Protein AF-A0A2N2NAR3-F1 (afdb_monomer)

Mean predicted aligned error: 3.99 Å

Solvent-accessible surface area (backbone atoms only — not comparable to full-atom values): 5912 Å² total; per-residue (Å²): 102,69,66,62,41,51,54,21,47,50,38,32,53,51,41,52,50,54,52,52,49,44,69,73,75,51,55,71,66,65,55,48,51,53,36,66,71,35,72,66,38,42,52,52,50,50,54,52,51,53,50,44,51,58,52,33,52,50,48,46,59,19,38,78,52,68,68,65,28,52,54,52,39,53,41,26,76,73,54,37,62,36,38,51,17,48,52,51,29,53,38,53,63,73,20,79,73,38,68,64,39,42,67,31,38,72,61,53,76,82,128

Sequence (111 aa):
MKLAKIISFLGILAMTGVISWAFISGDFVSEGAILLAMPWGIVSMVDLYVGFILFSMWIVYREKAVLPSIIWVFLMLTLGFFTGSLYTFIALQKSGGSWQQFWHGKRLKNK

Radius of gyration: 16.2 Å; Cα contacts (8 Å, |Δi|>4): 90; chains: 1; bounding box: 33×26×46 Å

Structure (mmCIF, N/CA/C/O backbone):
data_AF-A0A2N2NAR3-F1
#
_entry.id   AF-A0A2N2NAR3-F1
#
loop_
_atom_site.group_PDB
_atom_site.id
_atom_site.type_symbol
_atom_site.label_atom_id
_atom_site.label_alt_id
_atom_site.label_comp_id
_atom_site.label_asym_id
_atom_site.label_entity_id
_atom_site.label_seq_id
_atom_site.pdbx_PDB_ins_code
_atom_site.Cartn_x
_atom_site.Cartn_y
_atom_site.Cartn_z
_atom_site.occupancy
_atom_site.B_iso_or_equiv
_atom_site.auth_seq_id
_atom_site.auth_comp_id
_atom_site.auth_asym_id
_atom_site.auth_atom_id
_atom_site.pdbx_PDB_model_num
ATOM 1 N N . MET A 1 1 ? 1.718 -0.682 21.182 1.00 85.69 1 MET A N 1
ATOM 2 C CA . MET A 1 1 ? 1.565 -0.547 19.709 1.00 85.69 1 MET A CA 1
ATOM 3 C C . MET A 1 1 ? 2.311 0.650 19.088 1.00 85.69 1 MET A C 1
ATOM 5 O O . MET A 1 1 ? 2.154 0.881 17.896 1.00 85.69 1 MET A O 1
ATOM 9 N N . LYS A 1 2 ? 3.130 1.417 19.837 1.00 90.81 2 LYS A N 1
ATOM 10 C CA . LYS A 1 2 ? 3.840 2.600 19.299 1.00 90.81 2 LYS A CA 1
ATOM 11 C C . LYS A 1 2 ? 4.803 2.244 18.156 1.00 90.81 2 LYS A C 1
ATOM 13 O O . LYS A 1 2 ? 4.771 2.902 17.127 1.00 90.81 2 LYS A O 1
ATOM 18 N N . LEU A 1 3 ? 5.562 1.156 18.304 1.00 94.12 3 LEU A N 1
ATOM 19 C CA . LEU A 1 3 ? 6.486 0.679 17.271 1.00 94.12 3 LEU A CA 1
ATOM 20 C C . LEU A 1 3 ? 5.776 0.383 15.939 1.00 94.12 3 LEU A C 1
ATOM 22 O O . LEU A 1 3 ? 6.199 0.875 14.904 1.00 94.12 3 LEU A O 1
ATOM 26 N N . ALA A 1 4 ? 4.644 -0.329 15.966 1.00 93.38 4 ALA A N 1
ATOM 27 C CA . ALA A 1 4 ? 3.867 -0.623 14.759 1.00 93.38 4 ALA A CA 1
ATOM 28 C C . ALA A 1 4 ? 3.354 0.650 14.056 1.00 93.38 4 ALA A C 1
ATOM 30 O O . ALA A 1 4 ? 3.319 0.712 12.827 1.00 93.38 4 ALA A O 1
ATOM 31 N N . LYS A 1 5 ? 2.986 1.690 14.822 1.00 94.19 5 LYS A N 1
ATOM 32 C CA . LYS A 1 5 ? 2.595 2.996 14.262 1.00 94.19 5 LYS A CA 1
ATOM 33 C C . LYS A 1 5 ? 3.771 3.670 13.560 1.00 94.19 5 LYS A C 1
ATOM 35 O O . LYS A 1 5 ? 3.596 4.198 12.474 1.00 94.19 5 LYS A O 1
ATOM 40 N N . ILE A 1 6 ? 4.956 3.622 14.166 1.00 96.31 6 ILE A N 1
ATOM 41 C CA . ILE A 1 6 ? 6.174 4.184 13.572 1.00 96.31 6 ILE A CA 1
ATOM 42 C C . ILE A 1 6 ? 6.526 3.434 12.286 1.00 96.31 6 ILE A C 1
ATOM 44 O O . ILE A 1 6 ? 6.723 4.072 11.262 1.00 96.31 6 ILE A O 1
ATOM 48 N N . ILE A 1 7 ? 6.532 2.098 12.308 1.00 97.19 7 ILE A N 1
ATOM 49 C CA . ILE A 1 7 ? 6.864 1.280 11.132 1.00 97.19 7 ILE A CA 1
ATOM 50 C C . ILE A 1 7 ? 5.886 1.545 9.982 1.00 97.19 7 ILE A C 1
ATOM 52 O O . ILE A 1 7 ? 6.316 1.806 8.864 1.00 97.19 7 ILE A O 1
ATOM 56 N N . SER A 1 8 ? 4.576 1.534 10.249 1.00 96.00 8 SER A N 1
ATOM 57 C CA . SER A 1 8 ? 3.574 1.825 9.211 1.00 96.00 8 SER A CA 1
ATOM 58 C C . SER A 1 8 ? 3.683 3.255 8.678 1.00 96.00 8 SER A C 1
ATOM 60 O O . SER A 1 8 ? 3.538 3.464 7.479 1.00 96.00 8 SER A O 1
ATOM 62 N N . PHE A 1 9 ? 4.008 4.233 9.525 1.00 97.06 9 PHE A N 1
ATOM 63 C CA . PHE A 1 9 ? 4.247 5.606 9.083 1.00 97.06 9 PHE A CA 1
ATOM 64 C C . PHE A 1 9 ? 5.508 5.742 8.220 1.00 97.06 9 PHE A C 1
ATOM 66 O O . PHE A 1 9 ? 5.467 6.373 7.167 1.00 97.06 9 PHE A O 1
ATOM 73 N N . LEU A 1 10 ? 6.611 5.101 8.616 1.00 97.62 10 LEU A N 1
ATOM 74 C CA . LEU A 1 10 ? 7.830 5.045 7.809 1.00 97.62 10 LEU A CA 1
ATOM 75 C C . LEU A 1 10 ? 7.578 4.366 6.460 1.00 97.62 10 LEU A C 1
ATOM 77 O O . LEU A 1 10 ? 8.103 4.829 5.455 1.00 97.62 10 LEU A O 1
ATOM 81 N N . GLY A 1 11 ? 6.726 3.337 6.418 1.00 97.06 11 GLY A N 1
ATOM 82 C CA . GLY A 1 11 ? 6.278 2.717 5.170 1.00 97.06 11 GLY A CA 1
ATOM 83 C C . GLY A 1 11 ? 5.601 3.715 4.225 1.00 97.06 11 GLY A C 1
ATOM 84 O O . GLY A 1 11 ? 5.930 3.756 3.043 1.00 97.06 11 GLY A O 1
ATOM 85 N N . ILE A 1 12 ? 4.722 4.584 4.739 1.00 97.44 12 ILE A N 1
ATOM 86 C CA . ILE A 1 12 ? 4.087 5.652 3.943 1.00 97.44 12 ILE A CA 1
ATOM 87 C C . ILE A 1 12 ? 5.143 6.617 3.390 1.00 97.44 12 ILE A C 1
ATOM 89 O O . ILE A 1 12 ? 5.105 6.948 2.204 1.00 97.44 12 ILE A O 1
ATOM 93 N N . LEU A 1 13 ? 6.090 7.057 4.225 1.00 97.81 13 LEU A N 1
ATOM 94 C CA . LEU A 1 13 ? 7.142 7.991 3.809 1.00 97.81 13 LEU A CA 1
ATOM 95 C C . LEU A 1 13 ? 8.065 7.376 2.753 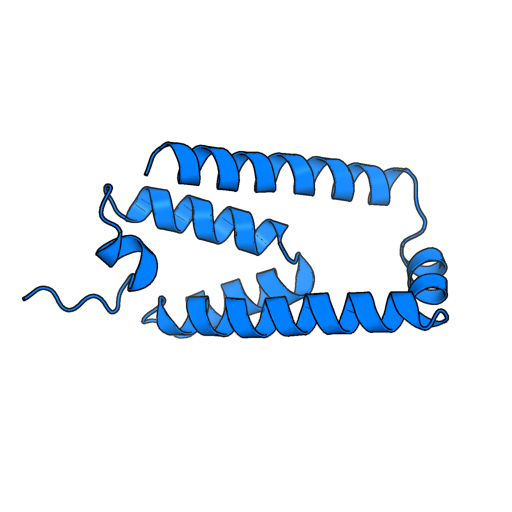1.00 97.81 13 LEU A C 1
ATOM 97 O O . LEU A 1 13 ? 8.329 8.008 1.732 1.00 97.81 13 LEU A O 1
ATOM 101 N N . ALA A 1 14 ? 8.504 6.135 2.968 1.00 97.81 14 ALA A N 1
ATOM 102 C CA . ALA A 1 14 ? 9.353 5.411 2.033 1.00 97.81 14 ALA A CA 1
ATOM 103 C C . ALA A 1 14 ? 8.655 5.228 0.681 1.00 97.81 14 ALA A C 1
ATOM 105 O O . ALA A 1 14 ? 9.224 5.589 -0.346 1.00 97.81 14 ALA A O 1
ATOM 106 N N . MET A 1 15 ? 7.401 4.754 0.683 1.00 97.19 15 MET A N 1
ATOM 107 C CA . MET A 1 15 ? 6.622 4.563 -0.543 1.00 97.19 15 MET A CA 1
ATOM 108 C C . MET A 1 15 ? 6.390 5.882 -1.281 1.00 97.19 15 MET A C 1
ATOM 110 O O . MET A 1 15 ? 6.576 5.936 -2.491 1.00 97.19 15 MET A O 1
ATOM 114 N N . THR A 1 16 ? 6.054 6.960 -0.566 1.00 97.19 16 THR A N 1
ATOM 115 C CA . THR A 1 16 ? 5.938 8.301 -1.168 1.00 97.19 16 THR A CA 1
ATOM 116 C C . THR A 1 16 ? 7.235 8.708 -1.860 1.00 97.19 16 THR A C 1
ATOM 118 O O . THR A 1 16 ? 7.201 9.162 -3.003 1.00 97.19 16 THR A O 1
ATOM 121 N N . GLY A 1 17 ? 8.375 8.528 -1.186 1.00 97.19 17 GLY A N 1
ATOM 122 C CA . GLY A 1 17 ? 9.687 8.892 -1.711 1.00 97.19 17 GLY A CA 1
ATOM 123 C C . GLY A 1 17 ? 10.044 8.127 -2.983 1.00 97.19 17 GLY A C 1
ATOM 124 O O . GLY A 1 17 ? 10.353 8.749 -3.997 1.00 97.19 17 GLY A O 1
ATOM 125 N N . VAL A 1 18 ? 9.950 6.794 -2.958 1.00 96.69 18 VAL A N 1
ATOM 126 C CA . VAL A 1 18 ? 10.330 5.961 -4.113 1.00 96.69 18 VAL A CA 1
ATOM 127 C C . VAL A 1 18 ? 9.364 6.109 -5.285 1.00 96.69 18 VAL A C 1
ATOM 129 O O . VAL A 1 18 ? 9.818 6.162 -6.421 1.00 96.69 18 VAL A O 1
ATOM 132 N N . ILE A 1 19 ? 8.055 6.247 -5.031 1.00 94.81 19 ILE A N 1
ATOM 133 C CA . ILE A 1 19 ? 7.063 6.498 -6.086 1.00 94.81 19 ILE A CA 1
ATOM 134 C C . ILE A 1 19 ? 7.339 7.851 -6.746 1.00 94.81 19 ILE A C 1
ATOM 136 O O . ILE A 1 19 ? 7.384 7.937 -7.969 1.00 94.81 19 ILE A O 1
ATOM 140 N N . SER A 1 20 ? 7.567 8.899 -5.948 1.00 96.19 20 SER A N 1
ATOM 141 C CA . SER A 1 20 ? 7.866 10.234 -6.480 1.00 96.19 20 SER A CA 1
ATOM 142 C C . SER A 1 20 ? 9.149 10.221 -7.307 1.00 96.19 20 SER A C 1
ATOM 144 O O . SER A 1 20 ? 9.174 10.744 -8.415 1.00 96.19 20 SER A O 1
ATOM 146 N N . TRP A 1 21 ? 10.203 9.580 -6.795 1.00 97.25 21 TRP A N 1
ATOM 147 C CA . TRP A 1 21 ? 11.464 9.435 -7.516 1.00 97.25 21 TRP A CA 1
ATOM 148 C C . TRP A 1 21 ? 11.292 8.693 -8.849 1.00 97.25 21 TRP A C 1
ATOM 150 O O . TRP A 1 21 ? 11.804 9.168 -9.865 1.00 97.25 21 TRP A O 1
ATOM 160 N N . ALA A 1 22 ? 10.534 7.591 -8.862 1.00 95.38 22 ALA A N 1
ATOM 161 C CA . ALA A 1 22 ? 10.263 6.807 -10.064 1.00 95.38 22 ALA A CA 1
ATOM 162 C C . ALA A 1 22 ? 9.467 7.604 -11.110 1.00 95.38 22 ALA A C 1
ATOM 164 O O . ALA A 1 22 ? 9.817 7.576 -12.282 1.00 95.38 22 ALA A O 1
ATOM 165 N N . PHE A 1 23 ? 8.455 8.379 -10.700 1.00 93.56 23 PHE A N 1
ATOM 166 C CA . PHE A 1 23 ? 7.699 9.238 -11.624 1.00 93.56 23 PHE A CA 1
ATOM 167 C C . PHE A 1 23 ? 8.509 10.414 -12.183 1.00 93.56 23 PHE A C 1
ATOM 169 O O . PHE A 1 23 ? 8.198 10.899 -13.266 1.00 93.56 23 PHE A O 1
ATOM 176 N N . ILE A 1 24 ? 9.512 10.901 -11.446 1.00 96.38 24 ILE A N 1
ATOM 177 C CA . ILE A 1 24 ? 10.376 12.003 -11.894 1.00 96.38 24 ILE A CA 1
ATOM 178 C C . ILE A 1 24 ? 11.481 11.499 -12.831 1.00 96.38 24 ILE A C 1
ATOM 180 O O . ILE A 1 24 ? 11.857 12.205 -13.763 1.00 96.38 24 ILE A O 1
ATOM 184 N N . SER A 1 25 ? 12.029 10.313 -12.557 1.00 95.06 25 SER A N 1
ATOM 185 C CA . SER A 1 25 ? 13.288 9.856 -13.165 1.00 95.06 25 SER A CA 1
ATOM 186 C C . SER A 1 25 ? 13.122 8.718 -14.170 1.00 95.06 25 SER A C 1
ATOM 188 O O . SER A 1 25 ? 14.024 8.511 -14.977 1.00 95.06 25 SER A O 1
ATOM 190 N N . GLY A 1 26 ? 12.026 7.963 -14.091 1.00 92.62 26 GLY A N 1
ATOM 191 C CA . GLY A 1 26 ? 11.806 6.752 -14.877 1.00 92.62 26 GLY A CA 1
ATOM 192 C C . GLY A 1 26 ? 10.693 6.895 -15.908 1.00 92.62 26 GLY A C 1
ATOM 193 O O . GLY A 1 26 ? 9.883 7.824 -15.871 1.00 92.62 26 GLY A O 1
ATOM 194 N N . ASP A 1 27 ? 10.636 5.928 -16.817 1.00 93.31 27 ASP A N 1
ATOM 195 C CA . ASP A 1 27 ? 9.530 5.765 -17.759 1.00 93.31 27 ASP A CA 1
ATOM 196 C C . ASP A 1 27 ? 8.710 4.535 -17.369 1.00 93.31 27 ASP A C 1
ATOM 198 O O . ASP A 1 27 ? 9.071 3.388 -17.639 1.00 93.31 27 ASP A O 1
ATOM 202 N N . PHE A 1 28 ? 7.564 4.798 -16.740 1.00 90.00 28 PHE A N 1
ATOM 203 C CA . PHE A 1 28 ? 6.675 3.768 -16.211 1.00 90.00 28 PHE A CA 1
ATOM 204 C C . PHE A 1 28 ? 6.266 2.723 -17.258 1.00 90.00 28 PHE A C 1
ATOM 206 O O . PHE A 1 28 ? 6.128 1.543 -16.931 1.00 90.00 28 PHE A O 1
ATOM 213 N N . VAL A 1 29 ? 6.052 3.136 -18.511 1.00 92.19 29 VAL A N 1
ATOM 214 C CA . VAL A 1 29 ? 5.522 2.238 -19.542 1.00 92.19 29 VAL A CA 1
ATOM 215 C C . VAL A 1 29 ? 6.627 1.346 -20.091 1.00 92.19 29 VAL A C 1
ATOM 217 O O . VAL A 1 29 ? 6.439 0.130 -20.176 1.00 92.19 29 VAL A O 1
ATOM 220 N N . SER A 1 30 ? 7.780 1.917 -20.443 1.00 94.31 30 SER A N 1
ATOM 221 C CA . SER A 1 30 ? 8.879 1.129 -21.012 1.00 94.31 30 SER A CA 1
ATOM 222 C C . SER A 1 30 ? 9.538 0.222 -19.971 1.00 94.31 30 SER A C 1
ATOM 224 O O . SER A 1 30 ? 9.748 -0.961 -20.243 1.00 94.31 30 SER A O 1
ATOM 226 N N . GLU A 1 31 ? 9.773 0.711 -18.752 1.00 93.75 31 GLU A N 1
ATOM 227 C CA . GLU A 1 31 ? 10.327 -0.098 -17.659 1.00 93.75 31 GLU A CA 1
ATOM 228 C C . GLU A 1 31 ? 9.351 -1.197 -17.218 1.00 93.75 31 GLU A C 1
ATOM 230 O O . GLU A 1 31 ? 9.755 -2.340 -16.982 1.00 93.75 31 GLU A O 1
ATOM 235 N N . GLY A 1 32 ? 8.049 -0.892 -17.187 1.00 91.44 32 GLY A N 1
ATOM 236 C CA . GLY A 1 32 ? 7.002 -1.876 -16.916 1.00 91.44 32 GLY A CA 1
ATOM 237 C C . GLY A 1 32 ? 6.964 -2.998 -17.957 1.00 91.44 32 GLY A C 1
ATOM 238 O O . GLY A 1 32 ? 6.846 -4.171 -17.600 1.00 91.44 32 GLY A O 1
ATOM 239 N N . ALA A 1 33 ? 7.129 -2.670 -19.242 1.00 95.06 33 ALA A N 1
ATOM 240 C CA . ALA A 1 33 ? 7.193 -3.670 -20.307 1.00 95.06 33 ALA A CA 1
ATOM 241 C C . ALA A 1 33 ? 8.409 -4.600 -20.156 1.00 95.06 33 ALA A C 1
ATOM 243 O O . ALA A 1 33 ? 8.284 -5.809 -20.354 1.00 95.06 33 ALA A O 1
ATOM 244 N N . ILE A 1 34 ? 9.564 -4.062 -19.747 1.00 95.44 34 ILE A N 1
ATOM 245 C CA . ILE A 1 34 ? 10.772 -4.857 -19.482 1.00 95.44 34 ILE A CA 1
ATOM 246 C C . ILE A 1 34 ? 10.540 -5.812 -18.305 1.00 95.44 34 ILE A C 1
ATOM 248 O O . ILE A 1 34 ? 10.839 -7.001 -18.423 1.00 95.44 34 ILE A O 1
ATOM 252 N N . LEU A 1 35 ? 9.952 -5.329 -17.202 1.00 94.56 35 LEU A N 1
ATOM 253 C CA . LEU A 1 35 ? 9.614 -6.161 -16.039 1.00 94.56 35 LEU A CA 1
ATOM 254 C C . LEU A 1 35 ? 8.684 -7.324 -16.407 1.00 94.56 35 LEU A C 1
ATOM 256 O O . LEU A 1 35 ? 8.872 -8.440 -15.927 1.00 94.56 35 LEU A O 1
ATOM 260 N N . LEU A 1 36 ? 7.706 -7.087 -17.281 1.00 94.88 36 LEU A N 1
ATOM 261 C CA . LEU A 1 36 ? 6.772 -8.121 -17.731 1.00 94.88 36 LEU A CA 1
ATOM 262 C C . LEU A 1 36 ? 7.374 -9.084 -18.765 1.00 94.88 36 LEU A C 1
ATOM 264 O O . LEU A 1 36 ? 6.832 -10.168 -18.961 1.00 94.88 36 LEU A O 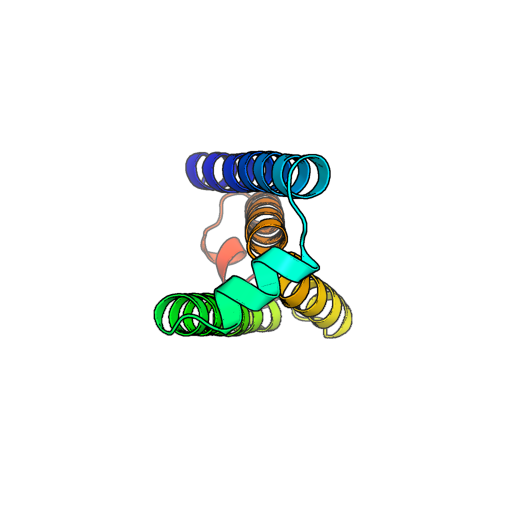1
ATOM 268 N N . ALA A 1 37 ? 8.487 -8.727 -19.408 1.00 96.50 37 ALA A N 1
ATOM 269 C CA . ALA A 1 37 ? 9.192 -9.601 -20.345 1.00 96.50 37 ALA A CA 1
ATOM 270 C C . ALA A 1 37 ? 10.177 -10.560 -19.649 1.00 96.50 37 ALA A C 1
ATOM 272 O O . ALA A 1 37 ? 10.519 -11.606 -20.202 1.00 96.50 37 ALA A O 1
ATOM 273 N N . MET A 1 38 ? 10.641 -10.226 -18.440 1.00 97.06 38 MET A N 1
ATOM 274 C CA . MET A 1 38 ? 11.594 -11.048 -17.690 1.00 97.06 38 MET A CA 1
ATOM 275 C C . MET A 1 38 ? 10.888 -12.039 -16.741 1.00 97.06 38 MET A C 1
ATOM 277 O O . MET A 1 38 ? 10.021 -11.628 -15.967 1.00 97.06 38 MET A O 1
ATOM 281 N N . PRO A 1 39 ? 11.290 -13.329 -16.693 1.00 97.44 39 PRO A N 1
ATOM 282 C CA . PRO A 1 39 ? 10.631 -14.333 -15.849 1.00 97.44 39 PRO A CA 1
ATOM 283 C C . PRO A 1 39 ? 10.540 -13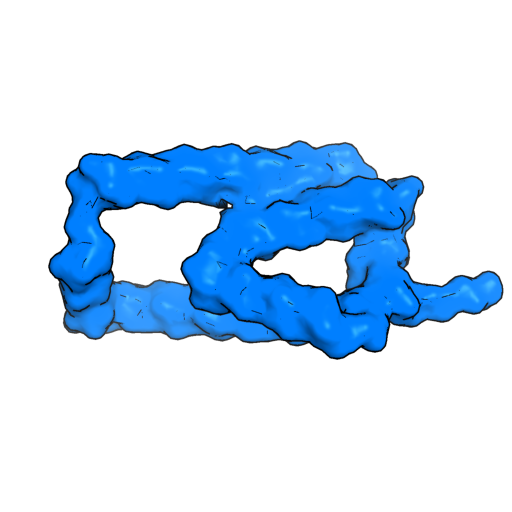.944 -14.369 1.00 97.44 39 PRO A C 1
ATOM 285 O O . PRO A 1 39 ? 9.486 -14.073 -13.752 1.00 97.44 39 PRO A O 1
ATOM 288 N N . TRP A 1 40 ? 11.624 -13.410 -13.801 1.00 97.88 40 TRP A N 1
ATOM 289 C CA . TRP A 1 40 ? 11.639 -12.959 -12.408 1.00 97.88 40 TRP A CA 1
ATOM 290 C C . TRP A 1 40 ? 10.763 -11.729 -12.162 1.00 97.88 40 TRP A C 1
ATOM 292 O O . TRP A 1 40 ? 10.189 -11.616 -11.086 1.00 97.88 40 TRP A O 1
ATOM 302 N N . GLY A 1 41 ? 10.608 -10.844 -13.148 1.00 96.38 41 GLY A N 1
ATOM 303 C CA . GLY A 1 41 ? 9.715 -9.693 -13.024 1.00 96.38 41 GLY A CA 1
ATOM 304 C C . GLY A 1 41 ? 8.250 -10.124 -12.992 1.00 96.38 41 GLY A C 1
ATOM 305 O O . GLY A 1 41 ? 7.496 -9.649 -12.145 1.00 96.38 41 GLY A O 1
ATOM 306 N N . ILE A 1 42 ? 7.871 -11.121 -13.800 1.00 96.62 42 ILE A N 1
ATOM 307 C CA . ILE A 1 42 ? 6.550 -11.762 -13.712 1.00 96.62 42 ILE A CA 1
ATOM 308 C C . ILE A 1 42 ? 6.351 -12.399 -12.330 1.00 96.62 42 ILE A C 1
ATOM 310 O O . ILE A 1 42 ? 5.315 -12.176 -11.708 1.00 96.62 42 ILE A O 1
ATOM 314 N N . VAL A 1 43 ? 7.338 -13.149 -11.819 1.00 98.00 43 VAL A N 1
ATOM 315 C CA . VAL A 1 43 ? 7.268 -13.749 -10.473 1.00 98.00 43 VAL A CA 1
ATOM 316 C C . VAL A 1 43 ? 7.055 -12.675 -9.404 1.00 98.00 43 VAL A C 1
ATOM 318 O O . VAL A 1 43 ? 6.168 -12.831 -8.571 1.00 98.00 43 VAL A O 1
ATOM 321 N N . SER A 1 44 ? 7.794 -11.564 -9.453 1.00 95.88 44 SER A N 1
ATOM 322 C CA . SER A 1 44 ? 7.619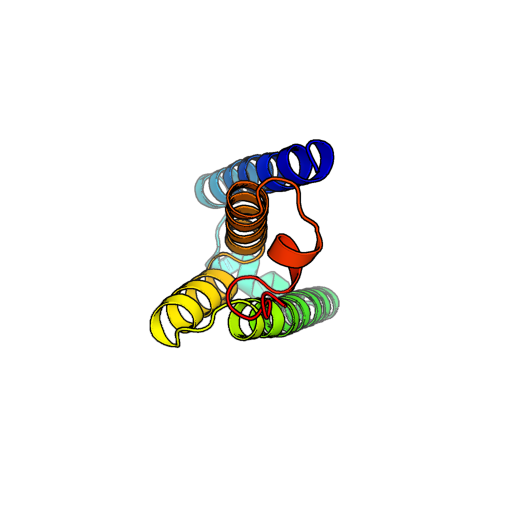 -10.448 -8.517 1.00 95.88 44 SER A CA 1
ATOM 323 C C . SER A 1 44 ? 6.248 -9.780 -8.634 1.00 95.88 44 SER A C 1
ATOM 325 O O . SER A 1 44 ? 5.670 -9.419 -7.613 1.00 95.88 44 SER A O 1
ATOM 327 N N . MET A 1 45 ? 5.698 -9.635 -9.846 1.00 95.12 45 MET A N 1
ATOM 328 C CA . MET A 1 45 ? 4.336 -9.122 -10.031 1.00 95.12 45 MET A CA 1
ATOM 329 C C . MET A 1 45 ? 3.305 -10.066 -9.414 1.00 95.12 45 MET A C 1
ATOM 331 O O . MET A 1 45 ? 2.446 -9.624 -8.654 1.00 95.12 45 MET A O 1
ATOM 335 N N . VAL A 1 46 ? 3.402 -11.367 -9.691 1.00 97.06 46 VAL A N 1
ATOM 336 C CA . VAL A 1 46 ? 2.487 -12.362 -9.118 1.00 97.06 46 VAL A CA 1
ATOM 337 C C . VAL A 1 46 ? 2.579 -12.364 -7.592 1.00 97.06 46 VAL A C 1
ATOM 339 O O . VAL A 1 46 ? 1.545 -12.278 -6.935 1.00 97.06 46 VAL A O 1
ATOM 342 N N . ASP A 1 47 ? 3.788 -12.399 -7.030 1.00 96.38 47 ASP A N 1
ATOM 343 C CA . ASP A 1 47 ? 4.022 -12.372 -5.581 1.00 96.38 47 ASP A CA 1
ATOM 344 C C . ASP A 1 47 ? 3.374 -11.141 -4.922 1.00 96.38 47 ASP A C 1
ATOM 346 O O . ASP A 1 47 ? 2.575 -11.250 -3.986 1.00 96.38 47 ASP A O 1
ATOM 350 N N . LEU A 1 48 ? 3.614 -9.962 -5.498 1.00 95.12 48 LEU A N 1
ATOM 351 C CA . LEU A 1 48 ? 3.069 -8.696 -5.024 1.00 95.12 48 LEU A CA 1
ATOM 352 C C . LEU A 1 48 ? 1.532 -8.661 -5.081 1.00 95.12 48 LEU A C 1
ATOM 354 O O . LEU A 1 48 ? 0.892 -8.302 -4.089 1.00 95.12 48 LEU A O 1
ATOM 358 N N . TYR A 1 49 ? 0.916 -9.074 -6.193 1.00 95.94 49 TYR A N 1
ATOM 359 C CA . TYR A 1 49 ? -0.546 -9.050 -6.334 1.00 95.94 49 TYR A CA 1
ATOM 360 C C . TYR A 1 49 ? -1.247 -10.129 -5.502 1.00 95.94 49 TYR A C 1
ATOM 362 O O . TYR A 1 49 ? -2.321 -9.867 -4.954 1.00 95.94 49 TYR A O 1
ATOM 370 N N . VAL A 1 50 ? -0.645 -11.310 -5.330 1.00 97.69 50 VAL A N 1
ATOM 371 C CA . VAL A 1 50 ? -1.142 -12.313 -4.374 1.00 97.69 50 VAL A CA 1
ATOM 372 C C . VAL A 1 50 ? -1.135 -11.723 -2.962 1.00 97.69 50 VAL A C 1
ATOM 374 O O . VAL 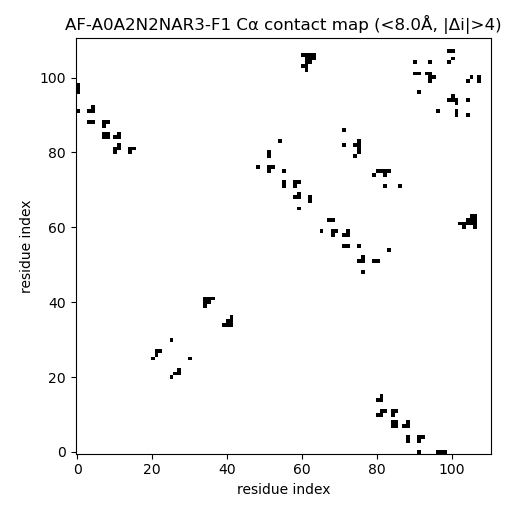A 1 50 ? -2.146 -11.800 -2.258 1.00 97.69 50 VAL A O 1
ATOM 377 N N . GLY A 1 51 ? -0.056 -11.036 -2.577 1.00 97.06 51 GLY A N 1
ATOM 378 C CA . GLY A 1 51 ? 0.015 -10.287 -1.323 1.00 97.06 51 GLY A CA 1
ATOM 379 C C . GLY A 1 51 ? -1.087 -9.228 -1.190 1.00 97.06 51 GLY A C 1
ATOM 380 O O . GLY A 1 51 ? -1.743 -9.144 -0.147 1.00 97.06 51 GLY A O 1
ATOM 381 N N . PHE A 1 52 ? -1.357 -8.455 -2.247 1.00 97.06 52 PHE A N 1
ATOM 382 C CA . PHE A 1 52 ? -2.410 -7.430 -2.246 1.00 97.06 52 PHE A CA 1
ATOM 383 C C . PHE A 1 52 ? -3.801 -8.024 -2.056 1.00 97.06 52 PHE A C 1
ATOM 385 O O . PHE A 1 52 ? -4.608 -7.454 -1.319 1.00 97.06 52 PHE A O 1
ATOM 392 N N . ILE A 1 53 ? -4.082 -9.166 -2.685 1.00 96.94 53 ILE A N 1
ATOM 393 C CA . ILE A 1 53 ? -5.361 -9.869 -2.559 1.00 96.94 53 ILE A CA 1
ATOM 394 C C . ILE A 1 53 ? -5.542 -10.389 -1.131 1.00 96.94 53 ILE A C 1
ATOM 396 O O . ILE A 1 53 ? -6.576 -10.129 -0.516 1.00 96.94 53 ILE A O 1
ATOM 400 N N . LEU A 1 54 ? -4.536 -11.063 -0.567 1.00 97.38 54 LEU A N 1
ATOM 401 C CA . LEU A 1 54 ? -4.598 -11.579 0.805 1.00 97.38 54 LEU A CA 1
ATOM 402 C C . LEU A 1 54 ? -4.772 -10.448 1.828 1.00 97.38 54 LEU A C 1
ATOM 404 O O . LEU A 1 54 ? -5.602 -10.536 2.736 1.00 97.38 54 LEU A O 1
ATOM 408 N N . PHE A 1 55 ? -4.049 -9.342 1.653 1.00 96.62 55 PHE A N 1
ATOM 409 C CA . PHE A 1 55 ? -4.203 -8.167 2.507 1.00 96.62 55 PHE A CA 1
ATOM 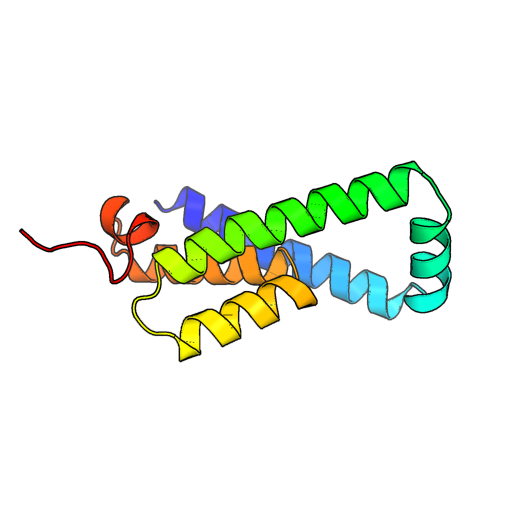410 C C . PHE A 1 55 ? -5.579 -7.505 2.334 1.00 96.62 55 PHE A C 1
ATOM 412 O O . PHE A 1 55 ? -6.211 -7.100 3.308 1.00 96.62 55 PHE A O 1
ATOM 419 N N . SER A 1 56 ? -6.093 -7.455 1.106 1.00 95.88 56 SER A N 1
ATOM 420 C CA . SER A 1 56 ? -7.440 -6.965 0.799 1.00 95.88 56 SER A CA 1
ATOM 421 C C . SER A 1 56 ? -8.528 -7.807 1.465 1.00 95.88 56 SER A C 1
ATOM 423 O O . SER A 1 56 ? -9.487 -7.247 1.993 1.00 95.88 56 SER A O 1
ATOM 425 N N . MET A 1 57 ? -8.368 -9.134 1.534 1.00 95.56 57 MET A N 1
ATOM 426 C CA . MET A 1 57 ? -9.273 -9.998 2.303 1.00 95.56 57 MET A CA 1
ATOM 427 C C . MET A 1 57 ? -9.291 -9.609 3.784 1.00 95.56 57 MET A C 1
ATOM 429 O O . MET A 1 57 ? -10.364 -9.541 4.387 1.00 95.56 57 MET A O 1
ATOM 433 N N . TRP A 1 58 ? -8.130 -9.284 4.364 1.00 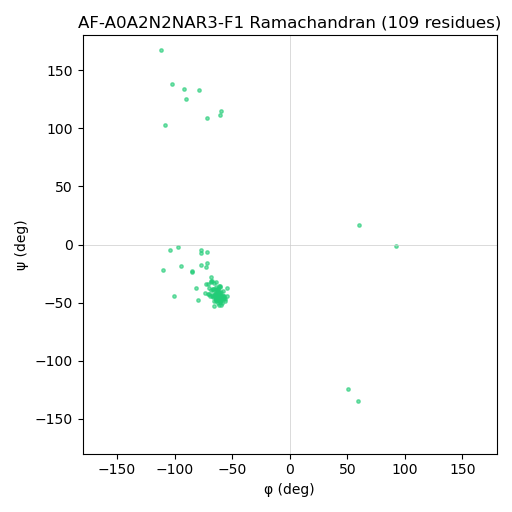95.31 58 TRP A N 1
ATOM 434 C CA . TRP A 1 58 ? -8.060 -8.776 5.735 1.00 95.31 58 TRP A CA 1
ATOM 435 C C . TRP A 1 58 ? -8.779 -7.427 5.897 1.00 95.31 58 TRP A C 1
ATOM 437 O O . TRP A 1 58 ? -9.541 -7.262 6.851 1.00 95.31 58 TRP A O 1
ATOM 447 N N . ILE A 1 59 ? -8.622 -6.490 4.956 1.00 93.44 59 ILE A N 1
ATOM 448 C CA . ILE A 1 59 ? -9.351 -5.209 4.955 1.00 93.44 59 ILE A CA 1
ATOM 449 C C . ILE A 1 59 ? -10.867 -5.444 4.916 1.00 93.44 59 ILE A C 1
ATOM 451 O O . ILE A 1 59 ? -11.594 -4.896 5.745 1.00 93.44 59 ILE A O 1
ATOM 455 N N . VAL A 1 60 ? -11.347 -6.276 3.986 1.00 94.19 60 VAL A N 1
ATOM 456 C CA . VAL A 1 60 ? -12.775 -6.606 3.817 1.00 94.19 60 VAL A CA 1
ATOM 457 C C . VAL A 1 60 ? -13.334 -7.304 5.056 1.00 94.19 60 VAL A C 1
ATOM 459 O O . VAL A 1 60 ? -14.467 -7.052 5.466 1.00 94.19 60 VAL A O 1
ATOM 462 N N . TYR A 1 61 ? -12.549 -8.179 5.684 1.00 93.12 61 TYR A N 1
ATOM 463 C CA . TYR A 1 61 ? -12.919 -8.776 6.960 1.00 93.12 61 TYR A CA 1
ATOM 464 C C . TYR A 1 61 ? -13.021 -7.709 8.054 1.00 93.12 61 TYR A C 1
ATOM 466 O O . TYR A 1 61 ? -13.993 -7.669 8.802 1.00 93.12 61 TYR A O 1
ATOM 474 N N . ARG A 1 62 ? -12.039 -6.821 8.166 1.00 92.56 62 ARG A N 1
ATOM 475 C CA . ARG A 1 62 ? -11.968 -5.843 9.250 1.00 92.56 62 ARG A CA 1
ATOM 476 C C . ARG A 1 62 ? -13.035 -4.748 9.137 1.00 92.56 62 ARG A C 1
ATOM 478 O O . ARG A 1 62 ? -13.552 -4.252 10.149 1.00 92.56 62 ARG A O 1
ATOM 485 N N . GLU A 1 63 ? -13.378 -4.366 7.913 1.00 88.81 63 GLU A N 1
ATOM 486 C CA . GLU A 1 63 ? -14.473 -3.455 7.623 1.00 88.81 63 GLU A CA 1
ATOM 487 C C . GLU A 1 63 ? -15.826 -4.186 7.694 1.00 88.81 63 GLU A C 1
ATOM 489 O O . GLU A 1 63 ? -16.036 -5.275 7.167 1.00 88.81 63 GLU A O 1
ATOM 494 N N . LYS A 1 64 ? -16.799 -3.578 8.379 1.00 81.25 64 LYS A N 1
ATOM 495 C CA . LYS A 1 64 ? -18.182 -4.089 8.414 1.00 81.25 64 LYS A CA 1
ATOM 496 C C . LYS A 1 64 ? -19.000 -3.612 7.206 1.00 81.25 64 LYS A C 1
ATOM 498 O O . LYS A 1 64 ? -19.994 -4.235 6.856 1.00 81.25 64 LYS A O 1
ATOM 503 N N . ALA A 1 65 ? -18.602 -2.493 6.600 1.00 87.06 65 ALA A N 1
ATOM 504 C CA . ALA A 1 65 ? -19.331 -1.839 5.519 1.00 87.06 65 ALA A CA 1
ATOM 505 C C . ALA A 1 65 ? -18.681 -2.127 4.159 1.00 87.06 65 ALA A C 1
ATOM 507 O O . ALA A 1 65 ? -17.459 -2.052 4.016 1.00 87.06 65 ALA A O 1
ATOM 508 N N . VAL A 1 66 ? -19.516 -2.399 3.155 1.00 85.81 66 VAL A N 1
ATOM 509 C CA . VAL A 1 66 ? -19.077 -2.773 1.801 1.00 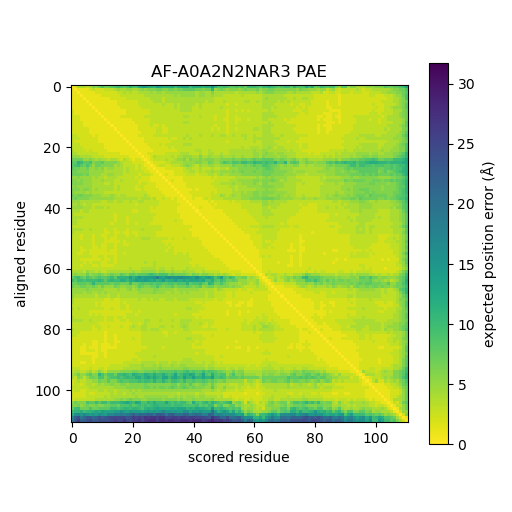85.81 66 VAL A CA 1
ATOM 510 C C . VAL A 1 66 ? -18.381 -1.607 1.095 1.00 85.81 66 VAL A C 1
ATOM 512 O O . VAL A 1 66 ? -17.300 -1.787 0.548 1.00 85.81 66 VAL A O 1
ATOM 515 N N . LEU A 1 67 ? -18.936 -0.393 1.178 1.00 88.25 67 LEU A N 1
ATOM 516 C CA . LEU A 1 67 ? -18.406 0.765 0.450 1.00 88.25 67 LEU A CA 1
ATOM 517 C C . LEU A 1 67 ? -16.962 1.144 0.858 1.00 88.25 67 LEU A C 1
ATOM 519 O O . LEU A 1 67 ? -16.113 1.224 -0.028 1.00 88.25 67 LEU A O 1
ATOM 523 N N . PRO A 1 68 ? -16.614 1.297 2.156 1.00 88.88 68 PRO A N 1
ATOM 524 C CA . PRO A 1 68 ? -15.223 1.524 2.554 1.00 88.88 68 PRO A CA 1
ATOM 525 C C . PRO A 1 68 ? -14.291 0.386 2.142 1.00 88.88 68 PRO A C 1
ATOM 527 O O . PRO A 1 68 ? -13.152 0.646 1.772 1.00 88.88 68 PRO A O 1
ATOM 530 N N . SER A 1 69 ? -14.770 -0.862 2.184 1.00 91.12 69 SER A N 1
ATOM 531 C CA . SER A 1 69 ? -13.977 -2.022 1.770 1.00 91.12 69 SER A CA 1
ATOM 532 C C . SER A 1 69 ? -13.593 -1.921 0.296 1.00 91.12 69 SER A C 1
ATOM 534 O O . SER A 1 69 ? -12.421 -2.049 -0.028 1.00 91.12 69 SER A O 1
ATOM 536 N N . ILE A 1 70 ? -14.555 -1.616 -0.583 1.00 93.69 70 ILE A N 1
ATOM 537 C CA . ILE A 1 70 ? -14.310 -1.459 -2.024 1.00 93.69 70 ILE A CA 1
ATOM 538 C C . ILE A 1 70 ? -13.277 -0.361 -2.285 1.00 93.69 70 ILE A C 1
ATOM 540 O O . ILE A 1 70 ? -12.338 -0.582 -3.044 1.00 93.69 70 ILE A O 1
ATOM 544 N N . ILE A 1 71 ? -13.410 0.794 -1.623 1.00 95.38 71 ILE A N 1
ATOM 545 C CA . ILE A 1 71 ? -12.467 1.910 -1.781 1.00 95.38 71 ILE A CA 1
ATOM 546 C C . ILE A 1 71 ? -11.053 1.480 -1.376 1.00 95.38 71 ILE A C 1
ATOM 548 O O . ILE A 1 71 ? -10.103 1.706 -2.121 1.00 95.38 71 ILE A O 1
ATOM 552 N N . TRP A 1 72 ? -10.899 0.825 -0.223 1.00 96.56 72 TRP A N 1
ATOM 553 C CA . TRP A 1 72 ? -9.585 0.383 0.243 1.00 96.56 72 TRP A CA 1
ATOM 554 C C . TRP A 1 72 ? -8.966 -0.702 -0.637 1.00 96.56 72 TRP A C 1
ATOM 556 O O . TRP A 1 72 ? -7.765 -0.655 -0.882 1.00 96.56 72 TRP A O 1
ATOM 566 N N . VAL A 1 73 ? -9.763 -1.649 -1.135 1.00 96.12 73 VAL A N 1
A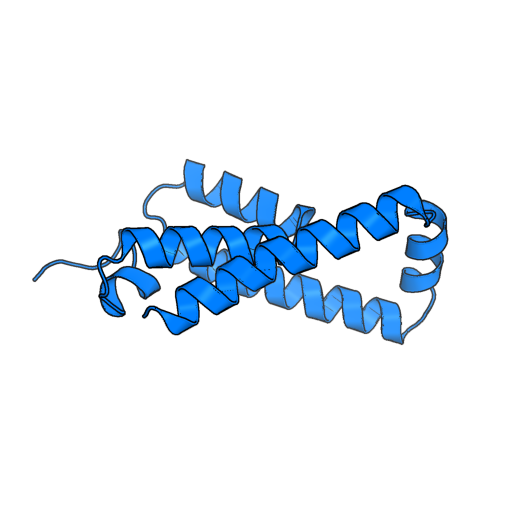TOM 567 C CA . VAL A 1 73 ? -9.286 -2.687 -2.059 1.00 96.12 73 VAL A CA 1
ATOM 568 C C . VAL A 1 73 ? -8.852 -2.070 -3.386 1.00 96.12 73 VAL A C 1
ATOM 570 O O . VAL A 1 73 ? -7.770 -2.382 -3.875 1.00 96.12 73 VAL A O 1
ATOM 573 N N . PHE A 1 74 ? -9.637 -1.144 -3.939 1.00 96.50 74 PHE A N 1
ATOM 574 C CA . PHE A 1 74 ? -9.263 -0.420 -5.153 1.00 96.50 74 PHE A CA 1
ATOM 575 C C . PHE A 1 74 ? -7.941 0.341 -4.973 1.00 96.50 74 PHE A C 1
ATOM 577 O O . PHE A 1 74 ? -7.031 0.221 -5.794 1.00 96.50 74 PHE A O 1
ATOM 584 N N . LEU A 1 75 ? -7.794 1.069 -3.863 1.00 96.31 75 LEU A N 1
ATOM 585 C CA . LEU A 1 75 ? -6.553 1.768 -3.525 1.00 96.31 75 LEU A CA 1
ATOM 586 C C . LEU A 1 75 ? -5.377 0.806 -3.288 1.00 96.31 75 LEU A C 1
ATOM 588 O O . LEU A 1 75 ? -4.235 1.164 -3.565 1.00 96.31 75 LEU A O 1
ATOM 592 N N . MET A 1 76 ? -5.621 -0.402 -2.774 1.00 96.19 76 MET A N 1
ATOM 593 C CA . MET A 1 76 ? -4.582 -1.415 -2.567 1.00 96.19 76 MET A CA 1
ATOM 594 C C . MET A 1 76 ? -4.087 -1.978 -3.900 1.00 96.19 76 MET A C 1
ATOM 596 O O . MET A 1 76 ? -2.888 -2.115 -4.093 1.00 96.19 76 MET A O 1
ATOM 600 N N . LEU A 1 77 ? -4.989 -2.261 -4.839 1.00 94.44 77 LEU A N 1
ATOM 601 C CA . LEU A 1 77 ? -4.622 -2.811 -6.148 1.00 94.44 77 LEU A CA 1
ATOM 602 C C . LEU A 1 77 ? -3.946 -1.785 -7.069 1.00 94.44 77 LEU A C 1
ATOM 604 O O . LEU A 1 77 ? -3.269 -2.181 -8.010 1.00 94.44 77 LEU A O 1
ATOM 608 N N . THR A 1 78 ? -4.114 -0.488 -6.801 1.00 93.31 78 THR A N 1
ATOM 609 C CA . THR A 1 78 ? -3.548 0.602 -7.616 1.00 93.31 78 THR A CA 1
ATOM 610 C C . THR A 1 78 ? -2.279 1.202 -7.015 1.00 93.31 78 THR A C 1
ATOM 612 O O . THR A 1 78 ? -1.307 1.413 -7.730 1.00 93.31 78 THR A O 1
ATOM 615 N N . LEU A 1 79 ? -2.263 1.467 -5.704 1.00 94.12 79 LEU A N 1
ATOM 616 C CA . LEU A 1 79 ? -1.133 2.102 -5.006 1.00 94.12 79 LEU A CA 1
ATOM 617 C C . LEU A 1 79 ? -0.300 1.110 -4.180 1.00 94.12 79 LEU A C 1
ATOM 619 O O . LEU A 1 79 ? 0.709 1.484 -3.575 1.00 94.12 79 LEU A O 1
ATOM 623 N N . GLY A 1 80 ? -0.727 -0.149 -4.098 1.00 94.94 80 GLY A N 1
ATOM 624 C CA . GLY A 1 80 ? -0.005 -1.201 -3.400 1.00 94.94 80 GLY A CA 1
ATOM 625 C C . GLY A 1 80 ? 0.224 -0.919 -1.920 1.00 94.94 80 GLY A C 1
ATOM 626 O O . GLY A 1 80 ? -0.662 -0.474 -1.183 1.00 94.94 80 GLY A O 1
ATOM 627 N N . PHE A 1 81 ? 1.452 -1.165 -1.462 1.00 95.31 81 PHE A N 1
ATOM 628 C CA . PHE A 1 81 ? 1.813 -1.029 -0.051 1.00 95.31 81 PHE A CA 1
ATOM 629 C C . PHE A 1 81 ? 1.891 0.411 0.463 1.00 95.31 81 PHE A C 1
ATOM 631 O O . PHE A 1 81 ? 1.977 0.595 1.679 1.00 95.31 81 PHE A O 1
ATOM 638 N N . PHE A 1 82 ? 1.757 1.429 -0.394 1.00 96.56 82 PHE A N 1
ATOM 639 C CA . PHE A 1 82 ? 1.427 2.770 0.091 1.00 96.56 82 PHE A CA 1
ATOM 640 C C . PHE A 1 82 ? 0.078 2.740 0.827 1.00 96.56 82 PHE A C 1
ATOM 642 O O . PHE A 1 82 ? -0.010 3.106 2.002 1.00 96.56 82 PHE A O 1
ATOM 649 N N . THR A 1 83 ? -0.953 2.192 0.176 1.00 96.38 83 THR A N 1
ATOM 650 C CA . THR A 1 83 ? -2.284 2.012 0.766 1.00 96.38 83 THR A CA 1
ATOM 651 C C . THR A 1 83 ? -2.248 1.036 1.931 1.00 96.38 83 THR A C 1
ATOM 653 O O . THR A 1 83 ? -2.845 1.314 2.969 1.00 96.38 83 THR A O 1
ATOM 656 N N . GLY A 1 84 ? -1.515 -0.074 1.809 1.00 96.38 84 GLY A N 1
ATOM 657 C CA . GLY A 1 84 ? -1.365 -1.045 2.898 1.00 96.38 84 GLY A CA 1
ATOM 658 C C . GLY A 1 84 ? -0.776 -0.423 4.172 1.00 96.38 84 GLY A C 1
ATOM 659 O O . GLY A 1 84 ? -1.303 -0.619 5.275 1.00 96.38 84 GLY A O 1
ATOM 660 N N . SER A 1 85 ? 0.268 0.398 4.023 1.00 96.56 85 SER A N 1
ATOM 661 C CA . SER A 1 85 ? 0.906 1.124 5.128 1.00 96.56 85 SER A CA 1
ATOM 662 C C . SER A 1 85 ? -0.026 2.180 5.720 1.00 96.56 85 SER A C 1
ATOM 664 O O . SER A 1 85 ? -0.194 2.240 6.939 1.00 96.56 85 SER A O 1
ATOM 666 N N . LEU A 1 86 ? -0.705 2.955 4.868 1.00 97.00 86 LEU A N 1
ATOM 667 C CA . LEU A 1 86 ? -1.677 3.964 5.283 1.00 97.00 86 LEU A CA 1
ATOM 668 C C . LEU A 1 86 ? -2.858 3.352 6.042 1.00 97.00 86 LEU A C 1
ATOM 670 O O . LEU A 1 86 ? -3.209 3.815 7.130 1.00 97.00 86 LEU A O 1
ATOM 674 N N . TYR A 1 87 ? -3.446 2.282 5.506 1.00 96.62 87 TYR A N 1
ATOM 675 C CA . TYR A 1 87 ? -4.553 1.576 6.138 1.00 96.62 87 TYR A CA 1
ATOM 676 C C . TYR A 1 87 ? -4.140 1.026 7.501 1.00 96.62 87 TYR A C 1
ATOM 678 O O . TYR A 1 87 ? -4.841 1.237 8.492 1.00 96.62 87 TYR A O 1
ATOM 686 N N . THR A 1 88 ? -2.971 0.383 7.575 1.00 96.31 88 THR A N 1
ATOM 687 C CA . THR A 1 88 ? -2.409 -0.140 8.826 1.00 96.31 88 THR A CA 1
ATOM 688 C C . THR A 1 88 ? -2.187 0.974 9.842 1.00 96.31 88 THR A C 1
ATOM 690 O O . THR A 1 88 ? -2.584 0.841 10.999 1.00 96.31 88 THR A O 1
ATOM 693 N N . PHE A 1 89 ? -1.620 2.105 9.425 1.00 96.50 89 PHE A N 1
ATOM 694 C CA . PHE A 1 89 ? -1.402 3.247 10.305 1.00 96.50 89 PHE A CA 1
ATOM 695 C C . PHE A 1 89 ? -2.724 3.779 10.874 1.00 96.50 89 PHE A C 1
ATOM 697 O O . PHE A 1 89 ? -2.878 3.898 12.092 1.00 96.50 89 PHE A O 1
ATOM 704 N N . ILE A 1 90 ? -3.725 4.014 10.018 1.00 95.06 90 ILE A N 1
ATOM 705 C CA . ILE A 1 90 ? -5.061 4.466 10.438 1.00 95.06 90 ILE A CA 1
ATOM 706 C C . ILE A 1 90 ? -5.714 3.434 11.366 1.00 95.06 90 ILE A C 1
ATOM 708 O O . ILE A 1 90 ? -6.326 3.795 12.376 1.00 95.06 90 ILE A O 1
ATOM 712 N N . ALA A 1 91 ? -5.574 2.146 11.055 1.00 93.94 91 ALA A N 1
ATOM 713 C CA . ALA A 1 91 ? -6.081 1.051 11.866 1.00 93.94 91 ALA A CA 1
ATOM 714 C C . ALA A 1 91 ? -5.486 1.054 13.279 1.00 93.94 91 ALA A C 1
ATOM 716 O O . ALA A 1 91 ? -6.227 0.929 14.254 1.00 93.94 91 ALA A O 1
ATOM 717 N N . LEU A 1 92 ? -4.170 1.246 13.387 1.00 93.44 92 LEU A N 1
ATOM 718 C CA . LEU A 1 92 ? -3.438 1.326 14.650 1.00 93.44 92 LEU A CA 1
ATOM 719 C C . LEU A 1 92 ? -3.783 2.586 15.448 1.00 93.44 92 LEU A C 1
ATOM 721 O O . LEU A 1 92 ? -3.752 2.563 16.679 1.00 93.44 92 LEU A O 1
ATOM 725 N N . GLN A 1 93 ? -4.089 3.703 14.784 1.00 92.44 93 GLN A N 1
ATOM 726 C CA . GLN A 1 93 ? -4.546 4.911 15.474 1.00 92.44 93 GLN A CA 1
ATOM 727 C C . GLN A 1 93 ? -5.941 4.712 16.068 1.00 92.44 93 GLN A C 1
ATOM 729 O O . GLN A 1 93 ? -6.160 5.015 17.239 1.00 92.44 93 GLN A O 1
ATOM 734 N N . LYS A 1 94 ? -6.853 4.113 15.297 1.00 90.00 94 LYS A N 1
ATOM 735 C CA . LYS A 1 94 ? -8.230 3.832 15.726 1.00 90.00 94 LYS A CA 1
ATOM 736 C C . LYS A 1 94 ? -8.345 2.705 16.754 1.00 90.00 94 LYS A C 1
ATOM 738 O O . LYS A 1 94 ? -9.392 2.571 17.374 1.00 90.00 94 LYS A O 1
ATOM 743 N N . SER A 1 95 ? -7.310 1.884 16.940 1.00 88.31 95 SER A N 1
ATOM 744 C CA . SER A 1 95 ? -7.380 0.728 17.840 1.00 88.31 95 SER A CA 1
ATOM 745 C C . SER A 1 95 ? -7.270 1.069 19.330 1.00 88.31 95 SER A C 1
ATOM 747 O O . SER A 1 95 ? -7.412 0.175 20.161 1.00 88.31 95 SER A O 1
ATOM 749 N N . GLY A 1 96 ? -6.971 2.323 19.691 1.00 85.69 96 GLY A N 1
ATOM 750 C CA . GLY A 1 96 ? -6.858 2.747 21.093 1.00 85.69 96 GLY A CA 1
ATOM 751 C C . GLY A 1 96 ? -5.776 2.010 21.894 1.00 85.69 96 GLY A C 1
ATOM 752 O O . GLY A 1 96 ? -5.797 2.034 23.116 1.00 85.69 96 GLY A O 1
ATOM 753 N N . GLY A 1 97 ? -4.835 1.328 21.226 1.00 88.12 97 GLY A N 1
ATOM 754 C CA . GLY A 1 97 ? -3.815 0.502 21.883 1.00 88.12 97 GLY A CA 1
ATOM 755 C C . GLY A 1 97 ? -4.187 -0.976 22.064 1.00 88.12 97 GLY A C 1
ATOM 756 O O . GLY A 1 97 ? -3.343 -1.741 22.527 1.00 88.12 97 GLY A O 1
ATOM 757 N N . SER A 1 98 ? -5.385 -1.397 21.646 1.00 90.75 98 SER A N 1
ATOM 758 C CA . SER A 1 98 ? -5.817 -2.798 21.668 1.00 90.75 98 SER A CA 1
ATOM 759 C C . SER A 1 98 ? -5.463 -3.530 20.370 1.00 90.75 98 SER A C 1
ATOM 761 O O . SER A 1 98 ? -5.871 -3.131 19.276 1.00 90.75 98 SER A O 1
ATOM 763 N N . TRP A 1 99 ? -4.749 -4.653 20.484 1.00 89.56 99 TRP A N 1
ATOM 764 C CA . TRP A 1 99 ? -4.480 -5.543 19.347 1.00 89.56 99 TRP A CA 1
ATOM 765 C C . TRP A 1 99 ? -5.746 -6.210 18.808 1.00 89.56 99 TRP A C 1
ATOM 767 O O . TRP A 1 99 ? -5.875 -6.384 17.600 1.00 89.56 99 TRP A O 1
ATOM 777 N N . GLN A 1 100 ? -6.712 -6.506 19.678 1.00 90.19 100 GLN A N 1
ATOM 778 C CA . GLN A 1 100 ? -7.999 -7.080 19.284 1.00 90.19 100 GLN A CA 1
ATOM 779 C C . GLN A 1 100 ? -8.770 -6.118 18.370 1.00 90.19 100 GLN A C 1
ATOM 781 O O . GLN A 1 100 ? -9.229 -6.496 17.293 1.00 90.19 100 GLN A O 1
ATOM 786 N N . GLN A 1 101 ? -8.819 -4.836 18.744 1.00 89.88 101 GLN A N 1
ATOM 787 C CA . GLN A 1 101 ? -9.466 -3.804 17.932 1.00 89.88 101 GLN A CA 1
ATOM 788 C C . GLN A 1 101 ? -8.719 -3.543 16.616 1.00 89.88 101 GLN A C 1
ATOM 790 O O . GLN A 1 101 ? -9.330 -3.202 15.600 1.00 89.88 101 GLN A O 1
ATOM 795 N N . PHE A 1 102 ? -7.394 -3.701 16.607 1.00 92.44 102 PHE A N 1
ATOM 796 C CA . PHE A 1 102 ? -6.605 -3.592 15.384 1.00 92.44 102 PHE A CA 1
ATOM 797 C C . PHE A 1 102 ? -6.942 -4.708 14.391 1.00 92.44 102 PHE A C 1
ATOM 799 O O . PHE A 1 102 ? -7.306 -4.394 13.263 1.00 92.44 102 PHE A O 1
ATOM 806 N N . TRP A 1 103 ? -6.894 -5.975 14.806 1.00 92.19 103 TRP A N 1
ATOM 807 C CA . TRP A 1 103 ? -7.097 -7.108 13.898 1.00 92.19 103 TRP A CA 1
ATOM 808 C C . TRP A 1 103 ? -8.553 -7.290 13.467 1.00 92.19 103 TRP A C 1
ATOM 810 O O . TRP A 1 103 ? -8.812 -7.527 12.288 1.00 92.19 103 TRP A O 1
ATOM 820 N N . HIS A 1 104 ? -9.503 -7.135 14.393 1.00 90.56 104 HIS A N 1
ATOM 821 C CA . HIS A 1 104 ? -10.922 -7.397 14.132 1.00 90.56 104 HIS A CA 1
ATOM 822 C C . HIS A 1 104 ? -11.714 -6.152 13.719 1.00 90.56 104 HIS A C 1
ATOM 824 O O . HIS A 1 104 ? -12.799 -6.272 13.148 1.00 90.56 104 HIS A O 1
ATOM 830 N N . GLY A 1 105 ? -11.193 -4.950 13.983 1.00 89.06 105 GLY A N 1
ATOM 831 C CA . GLY A 1 105 ? -11.828 -3.693 13.594 1.00 89.06 105 GLY A CA 1
ATOM 832 C C . GLY A 1 105 ? -13.290 -3.613 14.024 1.00 89.06 105 GLY A C 1
ATOM 833 O O . GLY A 1 105 ? -13.619 -3.766 15.197 1.00 89.06 105 GLY A O 1
ATOM 834 N N . LYS A 1 106 ? -14.188 -3.378 13.062 1.00 83.62 106 LYS A N 1
ATOM 835 C CA . LYS A 1 106 ? -15.631 -3.222 13.323 1.00 83.62 106 LYS A CA 1
ATOM 836 C C . LYS A 1 106 ? -16.353 -4.550 13.582 1.00 83.62 106 LYS A C 1
ATOM 838 O O . LYS A 1 106 ? -17.551 -4.536 13.863 1.00 83.62 106 LYS A O 1
ATOM 843 N N . ARG A 1 107 ? -15.660 -5.686 13.447 1.00 82.75 107 ARG A N 1
ATOM 844 C CA . ARG A 1 107 ? -16.190 -7.026 13.739 1.00 82.75 107 ARG A CA 1
ATOM 845 C C . ARG A 1 107 ? -15.825 -7.533 15.126 1.00 82.75 107 ARG A C 1
ATOM 847 O O . ARG A 1 107 ? -16.266 -8.626 15.479 1.00 82.75 107 ARG A O 1
ATOM 854 N N . LEU A 1 108 ? -15.059 -6.771 15.909 1.00 82.19 108 LEU A N 1
ATOM 855 C CA . LEU A 1 108 ? -14.837 -7.118 17.304 1.00 82.19 108 LEU A CA 1
ATOM 856 C C . LEU A 1 108 ? -16.198 -7.125 18.017 1.00 82.19 108 LEU A C 1
ATOM 858 O O . LEU A 1 108 ? -16.849 -6.088 18.142 1.00 82.19 108 LEU A O 1
ATOM 862 N N . LYS A 1 109 ? -16.666 -8.308 18.428 1.00 70.25 109 LYS A N 1
ATOM 863 C CA . LYS A 1 109 ? -17.830 -8.418 19.307 1.00 70.25 109 LYS A CA 1
ATOM 864 C C . LYS A 1 109 ? -17.375 -7.941 20.682 1.00 70.25 109 LYS A C 1
ATOM 866 O O . LYS A 1 109 ? -16.595 -8.637 21.328 1.00 70.25 109 LYS A O 1
ATOM 871 N N . ASN A 1 110 ? -17.837 -6.767 21.108 1.00 58.91 110 ASN A N 1
ATOM 872 C CA . ASN A 1 110 ? -17.783 -6.419 22.524 1.00 58.91 110 ASN A CA 1
ATOM 873 C C . ASN A 1 110 ? -18.611 -7.485 23.254 1.00 58.91 110 ASN A C 1
ATOM 875 O O . ASN A 1 110 ? -19.795 -7.642 22.952 1.00 58.91 110 ASN A O 1
ATOM 879 N N . LYS A 1 111 ? -17.953 -8.287 24.094 1.00 46.97 111 LYS A N 1
ATOM 880 C CA . LYS A 1 111 ? -18.652 -9.071 25.113 1.00 46.97 111 LYS A CA 1
ATOM 881 C C . LYS A 1 111 ? -19.196 -8.123 26.168 1.00 46.97 111 LYS A C 1
ATOM 883 O O . LYS A 1 111 ? -18.486 -7.133 26.458 1.00 46.97 111 LYS A O 1
#

Secondary structure (DSSP, 8-state):
-HHHHHHHHHHHHHHHHHHHHHHHHS-HHHHHHHHHHSHHHHHHHHHHHHHHHHHHHHHHHH-SSHHHHHHHHHHHHHHTHHHHHHHHHHHHHHTTT-HHHHHHGGG----

Foldseek 3Di:
DVVLLVVLVVLLVVLVVVVVVCVVPHDCPVVVVVLVVDPVSVVVVVVQVVVLVVLLVQLVQQDPDDVVSVVLSVCCNVSNSNSVSVVLNVLCVVQVNDPLCSRNPPNPPDD

pLDDT: mean 92.95, std 6.98, range [46.97, 98.0]